Protein AF-A0ABD0QI14-F1 (afdb_monomer_lite)

InterPro domains:
  IPR013785 Aldolase-type TIM barrel [G3DSA:3.20.20.70] (1-61)
  IPR018155 Hyaluronidase [PF01630] (1-54)

Structure (mmCIF, N/CA/C/O backbone):
data_AF-A0ABD0QI14-F1
#
_entry.id   AF-A0ABD0QI14-F1
#
loop_
_atom_site.group_PDB
_atom_site.id
_atom_site.type_symbol
_atom_site.label_atom_id
_atom_site.label_alt_id
_atom_site.label_comp_id
_atom_site.label_asym_id
_atom_site.label_entity_id
_atom_site.label_seq_id
_atom_site.pdbx_PDB_ins_code
_atom_site.Cartn_x
_atom_site.Cartn_y
_atom_site.Cartn_z
_atom_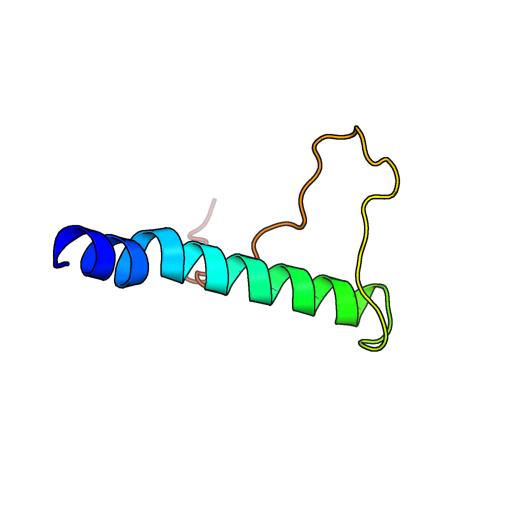site.occupancy
_atom_site.B_iso_or_equiv
_atom_site.auth_seq_id
_atom_site.auth_comp_id
_atom_site.auth_asym_id
_atom_site.auth_atom_id
_atom_site.pdbx_PDB_model_num
ATOM 1 N N . CYS A 1 1 ? -17.152 5.024 17.655 1.00 93.12 1 CYS A N 1
ATOM 2 C CA . CYS A 1 1 ? -15.698 5.288 17.750 1.00 93.12 1 CYS A CA 1
ATOM 3 C C . CYS A 1 1 ? -14.892 4.070 18.186 1.00 93.12 1 CYS A C 1
ATOM 5 O O . CYS A 1 1 ? -13.945 3.758 17.486 1.00 93.12 1 CYS A O 1
ATOM 7 N N . THR A 1 2 ? -15.249 3.367 19.270 1.00 98.06 2 THR A N 1
ATOM 8 C CA . THR A 1 2 ? -14.494 2.184 19.740 1.00 98.06 2 THR A CA 1
ATOM 9 C C . THR A 1 2 ? -14.340 1.106 18.668 1.00 98.06 2 THR A C 1
ATOM 11 O O . THR A 1 2 ? -13.214 0.808 18.309 1.00 98.06 2 THR A O 1
ATOM 14 N N . LEU A 1 3 ? -15.436 0.664 18.037 1.00 97.88 3 LEU A N 1
ATOM 15 C CA . LEU A 1 3 ? -15.373 -0.323 16.945 1.00 97.88 3 LEU A CA 1
ATOM 16 C C . LEU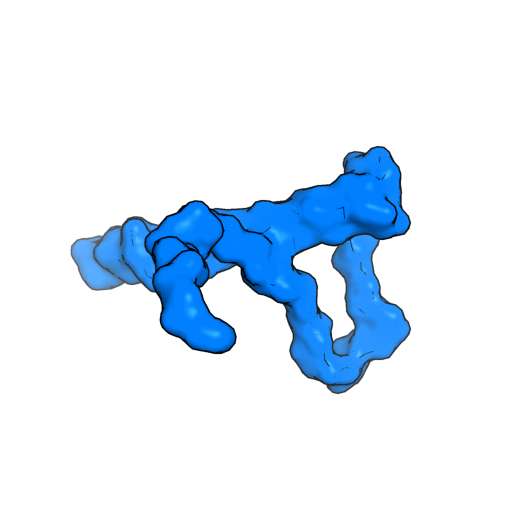 A 1 3 ? -14.438 0.092 15.799 1.00 97.88 3 LEU A C 1
ATOM 18 O O . LEU A 1 3 ? -13.672 -0.716 15.292 1.00 97.88 3 LEU A O 1
ATOM 22 N N . LEU A 1 4 ? -14.485 1.368 15.403 1.00 97.88 4 LEU A N 1
ATOM 23 C CA . LEU A 1 4 ? -13.620 1.889 14.347 1.00 97.88 4 LEU A CA 1
ATOM 24 C C . LEU A 1 4 ? -12.152 1.914 14.785 1.00 97.88 4 LEU A C 1
ATOM 26 O O . LEU A 1 4 ? -11.285 1.533 14.011 1.00 97.88 4 LEU A O 1
ATOM 30 N N . ARG A 1 5 ? -11.874 2.357 16.015 1.00 98.31 5 ARG A N 1
ATOM 31 C CA . ARG A 1 5 ? -10.520 2.353 16.574 1.00 98.31 5 ARG A CA 1
ATOM 32 C C . ARG A 1 5 ? -9.966 0.935 16.620 1.00 98.31 5 ARG A C 1
ATOM 34 O O . ARG A 1 5 ? -8.859 0.729 16.152 1.00 98.31 5 ARG A O 1
ATOM 41 N N . ASP A 1 6 ? -10.742 -0.022 17.113 1.00 98.25 6 ASP A N 1
ATOM 42 C CA . ASP A 1 6 ? -10.297 -1.407 17.248 1.00 98.25 6 ASP A CA 1
ATOM 43 C C . ASP A 1 6 ? -10.036 -2.025 15.868 1.00 98.25 6 ASP A C 1
ATOM 45 O O . ASP A 1 6 ? -9.020 -2.687 15.671 1.00 98.25 6 ASP A O 1
ATOM 49 N N . TYR A 1 7 ? -10.881 -1.726 14.875 1.00 97.81 7 TYR A N 1
ATOM 50 C CA . TYR A 1 7 ? -10.660 -2.136 13.487 1.00 97.81 7 TYR A CA 1
ATOM 51 C C . TYR A 1 7 ? -9.404 -1.504 12.864 1.00 97.81 7 TYR A C 1
ATOM 53 O O . TYR A 1 7 ? -8.625 -2.200 12.214 1.00 97.81 7 TYR A O 1
ATOM 61 N N . ILE A 1 8 ? -9.176 -0.202 13.080 1.00 98.12 8 ILE A N 1
ATOM 62 C CA . ILE A 1 8 ? -7.975 0.508 12.607 1.00 98.12 8 ILE A CA 1
ATOM 63 C C . ILE A 1 8 ? -6.715 -0.044 13.273 1.00 98.12 8 ILE A C 1
ATOM 65 O O . ILE A 1 8 ? -5.706 -0.221 12.602 1.00 98.12 8 ILE A O 1
ATOM 69 N N . SER A 1 9 ? -6.758 -0.308 14.577 1.00 96.56 9 SER A N 1
ATOM 70 C CA . SER A 1 9 ? -5.601 -0.766 15.349 1.00 96.56 9 SER A CA 1
ATOM 71 C C . SER A 1 9 ? -5.291 -2.254 15.181 1.00 96.56 9 SER A C 1
ATOM 73 O O . SER A 1 9 ? -4.224 -2.674 15.610 1.00 96.56 9 SER A O 1
ATOM 75 N N . SER A 1 10 ? -6.193 -3.034 14.581 1.00 95.19 10 SER A N 1
ATOM 76 C CA . SER A 1 10 ? -5.987 -4.455 14.286 1.00 95.19 10 SER A CA 1
ATOM 77 C C . SER A 1 10 ? -5.991 -4.688 12.775 1.00 95.19 10 SER A C 1
ATOM 79 O O . SER A 1 10 ? -5.055 -4.293 12.083 1.00 95.19 10 SER A O 1
ATOM 81 N N . MET A 1 11 ? -7.075 -5.254 12.247 1.00 95.94 11 MET A N 1
ATOM 82 C CA . MET A 1 11 ? -7.182 -5.757 10.883 1.00 95.94 11 MET A CA 1
ATOM 83 C C . MET A 1 11 ? -6.734 -4.745 9.825 1.00 95.94 11 MET A C 1
ATOM 85 O O . MET A 1 11 ? -5.931 -5.070 8.953 1.00 95.94 11 MET A O 1
ATOM 89 N N . LEU A 1 12 ? -7.245 -3.512 9.887 1.00 96.62 12 LEU A N 1
ATOM 90 C CA . LEU A 1 12 ? -6.941 -2.520 8.861 1.00 96.62 12 LEU A CA 1
ATOM 91 C C . LEU A 1 12 ? -5.507 -1.993 8.989 1.00 96.62 12 LEU A C 1
ATOM 93 O O . LEU A 1 12 ? -4.840 -1.796 7.975 1.00 96.62 12 LEU A O 1
ATOM 97 N N . GLY A 1 13 ? -5.027 -1.765 10.212 1.00 96.44 13 GLY A N 1
ATOM 98 C CA . GLY A 1 13 ? -3.678 -1.261 10.468 1.00 96.44 13 GLY A CA 1
ATOM 99 C C . GLY A 1 13 ? -2.596 -2.259 10.067 1.00 96.44 13 GLY A C 1
ATOM 100 O O . GLY A 1 13 ? -1.635 -1.885 9.390 1.00 96.44 13 GLY A O 1
ATOM 101 N N . GLU A 1 14 ? -2.782 -3.532 10.415 1.00 95.81 14 GLU A N 1
ATOM 102 C CA . GLU A 1 14 ? -1.886 -4.626 10.027 1.00 95.81 14 GLU A CA 1
ATOM 103 C C . GLU A 1 14 ? -1.858 -4.796 8.505 1.00 95.81 14 GLU A C 1
ATOM 105 O O . GLU A 1 14 ? -0.784 -4.809 7.899 1.00 95.81 14 GLU A O 1
ATOM 110 N N . TYR A 1 15 ? -3.030 -4.805 7.862 1.00 95.31 15 TYR A N 1
ATOM 111 C CA . TYR A 1 15 ? -3.135 -4.877 6.406 1.00 95.31 15 TYR A CA 1
ATOM 112 C C . TYR A 1 15 ? -2.421 -3.710 5.708 1.00 95.31 15 TYR A C 1
ATOM 114 O O . TYR A 1 15 ? -1.649 -3.927 4.771 1.00 95.31 15 TYR A O 1
ATOM 122 N N . ILE A 1 16 ? -2.648 -2.469 6.156 1.00 96.50 16 ILE A N 1
ATOM 123 C CA . ILE A 1 16 ? -2.010 -1.284 5.563 1.00 96.50 16 ILE A CA 1
ATOM 124 C C . ILE A 1 16 ? -0.491 -1.353 5.730 1.00 96.50 16 ILE A C 1
ATOM 126 O O . ILE A 1 16 ? 0.230 -1.050 4.779 1.00 96.50 16 ILE A O 1
ATOM 130 N N . THR A 1 17 ? -0.002 -1.782 6.894 1.00 96.38 17 THR A N 1
ATOM 131 C CA . THR A 1 17 ? 1.436 -1.930 7.158 1.00 96.38 17 THR A CA 1
ATOM 132 C C . THR A 1 17 ? 2.074 -2.946 6.206 1.00 96.38 17 THR A C 1
ATOM 134 O O . THR A 1 17 ? 3.053 -2.629 5.525 1.00 96.38 17 THR A O 1
ATOM 137 N N . ALA A 1 18 ? 1.483 -4.137 6.083 1.00 96.25 18 ALA A N 1
ATOM 138 C CA . ALA A 1 18 ? 1.984 -5.191 5.202 1.00 96.25 18 ALA A CA 1
ATOM 139 C C . ALA A 1 18 ? 1.916 -4.792 3.713 1.00 96.25 18 ALA A C 1
ATOM 141 O O . ALA A 1 18 ? 2.832 -5.071 2.930 1.00 96.25 18 ALA A O 1
ATOM 142 N N . LEU A 1 19 ? 0.862 -4.068 3.319 1.00 96.00 19 LEU A N 1
ATOM 143 C CA . LEU A 1 19 ? 0.708 -3.528 1.968 1.00 96.00 19 LEU A CA 1
ATOM 144 C C . LEU A 1 19 ? 1.781 -2.480 1.658 1.00 96.00 19 LEU A C 1
ATOM 146 O O . LEU A 1 19 ? 2.400 -2.529 0.595 1.00 96.00 19 LEU A O 1
ATOM 150 N N . GLN A 1 20 ? 2.027 -1.542 2.576 1.00 96.81 20 GLN A N 1
ATOM 151 C CA . GLN A 1 20 ? 3.071 -0.530 2.415 1.00 96.81 20 GLN A CA 1
ATOM 152 C C . GLN A 1 20 ? 4.447 -1.179 2.254 1.00 96.81 20 GLN A C 1
ATOM 154 O O . GLN A 1 20 ? 5.197 -0.800 1.353 1.00 96.81 20 GLN A O 1
ATOM 159 N N . ALA A 1 21 ? 4.756 -2.195 3.062 1.00 96.56 21 ALA A N 1
ATOM 160 C CA . ALA A 1 21 ? 6.004 -2.939 2.958 1.00 96.56 21 ALA A CA 1
ATOM 161 C C . ALA A 1 21 ? 6.151 -3.637 1.590 1.00 96.56 21 ALA A C 1
ATOM 163 O O . ALA A 1 21 ? 7.195 -3.504 0.944 1.00 96.56 21 ALA A O 1
ATOM 164 N N . GLY A 1 22 ? 5.094 -4.290 1.094 1.00 96.06 22 GLY A N 1
ATOM 165 C CA . GLY A 1 22 ? 5.073 -4.906 -0.239 1.00 96.06 22 GLY A CA 1
ATOM 166 C C . GLY A 1 22 ? 5.265 -3.895 -1.374 1.00 96.06 22 GLY A C 1
ATOM 167 O O . GLY A 1 22 ? 6.093 -4.097 -2.268 1.00 96.06 22 GLY A O 1
ATOM 168 N N . VAL A 1 23 ? 4.564 -2.757 -1.324 1.00 96.75 23 VAL A N 1
ATOM 169 C CA . VAL A 1 23 ? 4.692 -1.675 -2.319 1.00 96.75 23 VAL A CA 1
ATOM 170 C C . VAL A 1 23 ? 6.108 -1.095 -2.324 1.00 96.75 23 VAL A C 1
ATOM 172 O O . VAL A 1 23 ? 6.692 -0.905 -3.395 1.00 96.75 23 VAL A O 1
ATOM 175 N N . MET A 1 24 ? 6.686 -0.856 -1.145 1.00 97.38 24 MET A N 1
ATOM 176 C CA . MET A 1 24 ? 8.057 -0.359 -1.004 1.00 97.38 24 MET A CA 1
ATOM 177 C C . MET A 1 24 ? 9.083 -1.366 -1.527 1.00 97.38 24 MET A C 1
ATOM 179 O O . MET A 1 24 ? 10.028 -0.976 -2.213 1.00 97.38 24 MET A O 1
ATOM 183 N N . ASN A 1 25 ? 8.899 -2.657 -1.243 1.00 96.62 25 ASN A N 1
ATOM 184 C CA . ASN A 1 25 ? 9.751 -3.719 -1.774 1.00 96.62 25 ASN A CA 1
ATOM 185 C C . ASN A 1 25 ? 9.705 -3.746 -3.308 1.00 96.62 25 ASN A C 1
ATOM 187 O O . ASN A 1 25 ? 10.753 -3.772 -3.955 1.00 96.62 25 ASN A O 1
ATOM 191 N N . CYS A 1 26 ? 8.507 -3.642 -3.887 1.00 96.88 26 CYS A N 1
ATOM 192 C CA . CYS A 1 26 ? 8.338 -3.602 -5.333 1.00 96.88 26 CYS A CA 1
ATOM 193 C C . CYS A 1 26 ? 9.033 -2.384 -5.956 1.00 96.88 26 CYS A C 1
ATOM 195 O O . CYS A 1 26 ? 9.805 -2.538 -6.899 1.00 96.88 26 CYS A O 1
ATOM 197 N N . SER A 1 27 ? 8.830 -1.187 -5.394 1.00 97.94 27 SER A N 1
ATOM 198 C CA . SER A 1 27 ? 9.488 0.039 -5.862 1.00 97.94 27 SER A CA 1
ATOM 199 C C . SER A 1 27 ? 11.015 -0.085 -5.833 1.00 97.94 27 SER A C 1
ATOM 201 O O . SER A 1 27 ? 11.679 0.207 -6.828 1.00 97.94 27 SER A O 1
ATOM 203 N N . LYS A 1 28 ? 11.581 -0.602 -4.732 1.00 97.69 28 LYS A N 1
ATOM 204 C CA . LYS A 1 28 ? 13.028 -0.831 -4.601 1.00 97.69 28 LYS A CA 1
ATOM 205 C C . LYS A 1 28 ? 13.558 -1.813 -5.645 1.00 97.69 28 LYS A C 1
ATOM 207 O O . LYS A 1 28 ? 14.579 -1.538 -6.261 1.00 97.69 28 LYS A O 1
ATOM 212 N N . ARG A 1 29 ? 12.878 -2.947 -5.846 1.00 96.62 29 ARG A N 1
ATOM 213 C CA . ARG A 1 29 ? 13.360 -4.035 -6.715 1.00 96.62 29 ARG A CA 1
ATOM 214 C C . ARG A 1 29 ? 13.129 -3.790 -8.204 1.00 96.62 29 ARG A C 1
ATOM 216 O O . ARG A 1 29 ? 13.942 -4.221 -9.010 1.00 96.62 29 ARG A O 1
ATOM 223 N N . MET A 1 30 ? 12.021 -3.148 -8.566 1.00 97.12 30 MET A N 1
ATOM 224 C CA . MET A 1 30 ? 11.572 -3.037 -9.961 1.00 97.12 30 MET A CA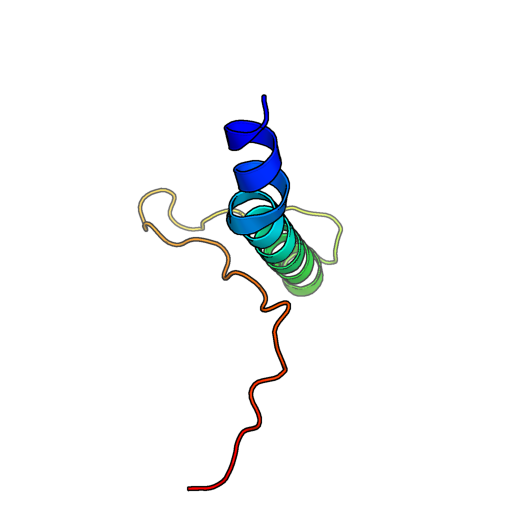 1
ATOM 225 C C . MET A 1 30 ? 11.713 -1.627 -10.533 1.00 97.12 30 MET A C 1
ATOM 227 O O . MET A 1 30 ? 11.671 -1.460 -11.749 1.00 97.12 30 MET A O 1
ATOM 231 N N . CYS A 1 31 ? 11.842 -0.609 -9.679 1.00 97.81 31 CYS A N 1
ATOM 232 C CA . CYS A 1 31 ? 11.837 0.796 -10.089 1.00 97.81 31 CYS A CA 1
ATOM 233 C C . CYS A 1 31 ? 12.990 1.606 -9.475 1.00 97.81 31 CYS A C 1
ATOM 235 O O . CYS A 1 31 ? 12.897 2.828 -9.439 1.00 97.81 31 CYS A O 1
ATOM 237 N N . ASN A 1 32 ? 14.033 0.954 -8.945 1.00 97.69 32 ASN A N 1
ATOM 238 C CA . ASN A 1 32 ? 15.175 1.602 -8.279 1.00 97.69 32 ASN A CA 1
ATOM 239 C C . ASN A 1 32 ? 14.781 2.598 -7.170 1.00 97.69 32 ASN A C 1
ATOM 241 O O . ASN A 1 32 ? 15.498 3.555 -6.916 1.00 97.69 32 ASN A O 1
ATOM 245 N N . ALA A 1 33 ? 13.636 2.384 -6.513 1.00 97.38 33 ALA A N 1
ATOM 246 C CA . ALA A 1 33 ? 13.039 3.308 -5.541 1.00 97.38 33 ALA A CA 1
ATOM 247 C C . ALA A 1 33 ? 12.629 4.696 -6.092 1.00 97.38 33 ALA A C 1
ATOM 249 O O . ALA A 1 33 ? 12.274 5.579 -5.316 1.00 97.38 33 ALA A O 1
ATOM 250 N N . GLU A 1 34 ? 12.596 4.875 -7.414 1.00 98.25 34 GLU A N 1
ATOM 251 C CA . GLU A 1 34 ? 12.244 6.135 -8.095 1.00 98.25 34 GLU A CA 1
ATOM 252 C C . GLU A 1 34 ? 10.895 6.059 -8.830 1.00 98.25 34 GLU A C 1
ATOM 254 O O . GLU A 1 34 ? 10.490 6.977 -9.540 1.00 98.25 34 GLU A O 1
ATOM 259 N N . GLY A 1 35 ? 10.163 4.957 -8.661 1.00 97.25 35 GLY A N 1
ATOM 260 C CA . GLY A 1 35 ? 8.897 4.727 -9.345 1.00 97.25 35 GLY A CA 1
ATOM 261 C C . GLY A 1 35 ? 7.919 3.876 -8.551 1.00 97.25 35 GLY A C 1
ATOM 262 O O . GLY A 1 35 ? 8.219 3.358 -7.471 1.00 97.25 35 GLY A O 1
ATOM 263 N N . ARG A 1 36 ? 6.713 3.735 -9.102 1.00 97.25 36 ARG A N 1
ATOM 264 C CA . ARG A 1 36 ? 5.644 2.909 -8.539 1.00 97.25 36 ARG A CA 1
ATOM 265 C C . ARG A 1 36 ? 5.410 1.706 -9.430 1.00 97.25 36 ARG A C 1
ATOM 267 O O . ARG A 1 36 ? 5.293 1.840 -10.645 1.00 97.25 36 ARG A O 1
ATOM 274 N N . CYS A 1 37 ? 5.266 0.546 -8.806 1.00 96.31 37 CYS A N 1
ATOM 275 C CA . CYS A 1 37 ? 4.799 -0.629 -9.512 1.00 96.31 37 CYS A CA 1
ATOM 276 C C . CYS A 1 37 ? 3.331 -0.468 -9.907 1.00 96.31 37 CYS A C 1
ATOM 278 O O . CYS A 1 37 ? 2.498 -0.060 -9.097 1.00 96.31 37 CYS A O 1
ATOM 280 N N . ALA A 1 38 ? 3.025 -0.845 -11.141 1.00 95.44 38 ALA A N 1
ATOM 281 C CA . ALA A 1 38 ? 1.674 -0.963 -11.659 1.00 95.44 38 ALA A CA 1
ATOM 282 C C . ALA A 1 38 ? 1.480 -2.368 -12.237 1.00 95.44 38 ALA A C 1
ATOM 284 O O . ALA A 1 38 ? 2.446 -3.055 -12.586 1.00 95.44 38 ALA A O 1
ATOM 285 N N . ARG A 1 39 ? 0.224 -2.810 -12.332 1.00 95.19 39 ARG A N 1
ATOM 286 C CA . ARG A 1 39 ? -0.092 -4.074 -13.002 1.00 95.19 39 ARG A CA 1
ATOM 287 C C . ARG A 1 39 ? 0.301 -3.981 -14.472 1.00 95.19 39 ARG A C 1
ATOM 289 O O . ARG A 1 39 ? 0.009 -2.981 -15.119 1.00 95.19 39 ARG A O 1
ATOM 296 N N . ARG A 1 40 ? 0.912 -5.044 -14.998 1.00 94.31 40 ARG A N 1
ATOM 297 C CA . ARG A 1 40 ? 1.177 -5.165 -16.441 1.00 94.31 40 ARG A CA 1
ATOM 298 C C . ARG A 1 40 ? -0.121 -5.333 -17.229 1.00 94.31 40 ARG A C 1
ATOM 300 O O . ARG A 1 40 ? -0.3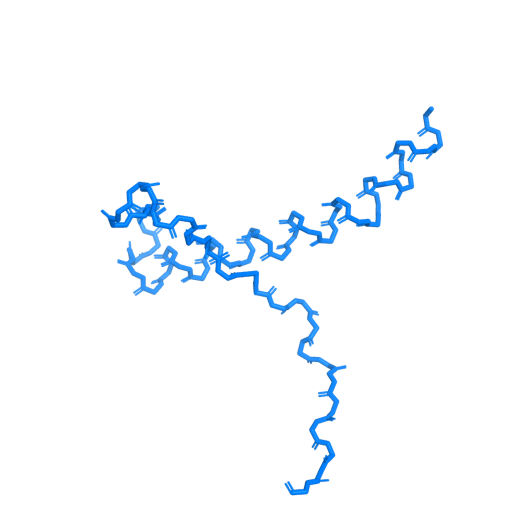09 -4.661 -18.231 1.00 94.31 40 ARG A O 1
ATOM 307 N N . ASP A 1 41 ? -1.013 -6.189 -16.734 1.00 96.50 41 ASP A N 1
ATOM 308 C CA . ASP A 1 41 ? -2.396 -6.300 -17.196 1.00 96.50 41 ASP A CA 1
ATOM 309 C C . ASP A 1 41 ? -3.342 -5.754 -16.108 1.00 96.50 41 ASP A C 1
ATOM 311 O O . ASP A 1 41 ? -3.449 -6.369 -15.034 1.00 96.50 41 ASP A O 1
ATOM 315 N N . PRO A 1 42 ? -4.032 -4.624 -16.354 1.00 93.81 42 PRO A N 1
ATOM 316 C CA . PRO A 1 42 ? -5.000 -4.050 -15.422 1.00 93.81 42 PRO A CA 1
ATOM 317 C C . PRO A 1 42 ? -6.103 -5.025 -14.973 1.00 93.81 42 PRO A C 1
ATOM 319 O O . PRO A 1 42 ? -6.583 -4.906 -13.843 1.00 93.81 42 PRO A O 1
ATOM 322 N N . HIS A 1 43 ? -6.463 -6.015 -15.798 1.00 96.12 43 HIS A N 1
ATOM 323 C CA . HIS A 1 43 ? -7.582 -6.934 -15.553 1.00 96.12 43 HIS A CA 1
ATOM 324 C C . HIS A 1 43 ? -7.197 -8.235 -14.829 1.00 96.12 43 HIS A C 1
ATOM 326 O O . HIS A 1 43 ? -8.077 -8.945 -14.351 1.00 96.12 43 HIS A O 1
ATOM 332 N N . SER A 1 44 ? -5.904 -8.515 -14.652 1.00 94.62 44 SER A N 1
ATOM 333 C CA . SER A 1 44 ? -5.374 -9.788 -14.121 1.00 94.62 44 SER A CA 1
ATOM 334 C C . SER A 1 44 ? -5.756 -10.161 -12.677 1.00 94.62 44 SER A C 1
ATOM 336 O O . SER A 1 44 ? -5.349 -11.211 -12.187 1.00 94.62 44 SER A O 1
ATOM 338 N N . GLY A 1 45 ? -6.454 -9.303 -11.928 1.00 92.88 45 GLY A N 1
ATOM 339 C CA . GLY A 1 45 ? -6.727 -9.518 -10.497 1.00 92.88 45 GLY A CA 1
ATOM 340 C C . GLY A 1 45 ? -5.492 -9.433 -9.578 1.00 92.88 45 GLY A C 1
ATOM 341 O O . GLY A 1 45 ? -5.653 -9.194 -8.383 1.00 92.88 45 GLY A O 1
ATOM 342 N N . TYR A 1 46 ? -4.272 -9.503 -10.121 1.00 92.56 46 TYR A N 1
ATOM 343 C CA . TYR A 1 46 ? -3.017 -9.635 -9.379 1.00 92.56 46 TYR A CA 1
ATOM 344 C C . TYR A 1 46 ? -2.665 -8.420 -8.508 1.00 92.56 46 TYR A C 1
ATOM 346 O O . TYR A 1 46 ? -2.494 -7.304 -9.000 1.00 92.56 46 TYR A O 1
ATOM 354 N N . MET A 1 47 ? -2.503 -8.618 -7.202 1.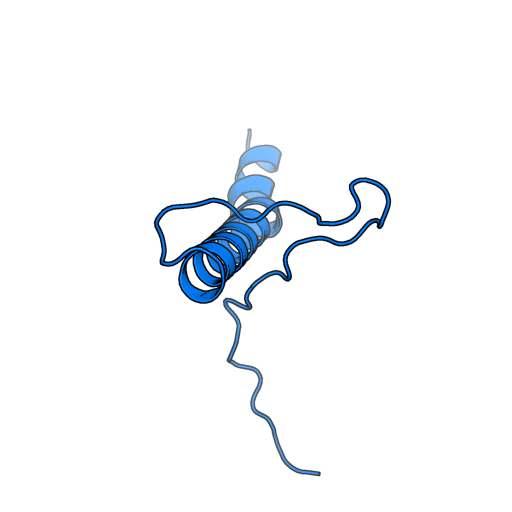00 91.50 47 MET A N 1
ATOM 355 C CA . MET A 1 47 ? -2.088 -7.568 -6.264 1.00 91.50 47 MET A CA 1
ATOM 356 C C . MET A 1 47 ? -0.606 -7.695 -5.909 1.00 91.50 47 MET A C 1
ATOM 358 O O . MET A 1 47 ? -0.020 -8.766 -6.029 1.00 91.50 47 MET A O 1
ATOM 362 N N . ILE A 1 48 ? 0.005 -6.590 -5.470 1.00 93.06 48 ILE A N 1
ATOM 363 C CA . ILE A 1 48 ? 1.347 -6.643 -4.884 1.00 93.06 48 ILE A CA 1
ATOM 364 C C . ILE A 1 48 ? 1.262 -7.548 -3.646 1.00 93.06 48 ILE A C 1
ATOM 366 O O . ILE A 1 48 ? 0.396 -7.291 -2.806 1.00 93.06 48 ILE A O 1
ATOM 370 N N . PRO A 1 49 ? 2.107 -8.592 -3.533 1.00 91.38 49 PRO A N 1
ATOM 371 C CA . PRO A 1 49 ? 2.100 -9.461 -2.367 1.00 91.38 49 PRO A CA 1
ATOM 372 C C . PRO A 1 49 ? 2.292 -8.637 -1.098 1.00 91.38 49 PRO A C 1
ATOM 374 O O . PRO A 1 49 ? 3.159 -7.757 -1.053 1.00 91.38 49 PRO A O 1
ATOM 377 N N . LEU A 1 50 ? 1.477 -8.915 -0.082 1.00 91.38 50 LEU A N 1
ATOM 378 C CA . LEU A 1 50 ? 1.710 -8.365 1.245 1.00 91.38 50 LEU A CA 1
ATOM 379 C C . LEU A 1 50 ? 3.071 -8.879 1.709 1.00 91.38 50 LEU A C 1
ATOM 381 O O . LEU A 1 50 ? 3.371 -10.064 1.566 1.00 91.38 50 LEU A O 1
ATOM 385 N N . HIS A 1 51 ? 3.923 -7.973 2.173 1.00 81.12 51 HIS A N 1
ATOM 386 C CA . HIS A 1 51 ? 5.186 -8.392 2.751 1.00 81.12 51 HIS A CA 1
ATOM 387 C C . HIS A 1 51 ? 4.915 -8.711 4.211 1.00 81.12 51 HIS A C 1
ATOM 389 O O . HIS A 1 51 ? 4.431 -7.841 4.940 1.00 81.12 51 HIS A O 1
ATOM 395 N N . ASP A 1 52 ? 5.171 -9.957 4.603 1.00 67.69 52 ASP A N 1
ATOM 396 C CA . ASP A 1 52 ? 4.939 -10.399 5.967 1.00 67.69 52 ASP A CA 1
ATOM 397 C C . ASP A 1 52 ? 5.713 -9.501 6.935 1.00 67.69 52 ASP A C 1
ATOM 399 O O . ASP A 1 52 ? 6.939 -9.435 6.918 1.00 67.69 52 ASP A O 1
ATOM 403 N N . THR A 1 53 ? 4.994 -8.848 7.846 1.00 53.44 53 THR A N 1
ATOM 404 C CA . THR A 1 53 ? 5.564 -8.406 9.127 1.00 53.44 53 THR A CA 1
ATOM 405 C C . THR A 1 53 ? 5.754 -9.578 10.095 1.00 53.44 53 THR A C 1
ATOM 407 O O . THR A 1 53 ? 6.113 -9.372 11.250 1.00 53.44 53 THR A O 1
ATOM 410 N N . GLN A 1 54 ? 5.529 -10.810 9.629 1.00 48.41 54 GLN A N 1
ATOM 411 C CA . GLN A 1 54 ? 5.594 -12.033 10.411 1.00 48.41 54 GLN A CA 1
ATOM 412 C C . GLN A 1 54 ? 6.461 -13.095 9.720 1.00 48.41 54 GLN A C 1
ATOM 414 O O . GLN A 1 54 ? 6.065 -14.243 9.554 1.00 48.41 54 GLN A O 1
ATOM 419 N N . GLU A 1 55 ? 7.708 -12.738 9.408 1.00 49.59 55 GLU A N 1
ATOM 420 C CA . GLU A 1 55 ? 8.811 -13.708 9.367 1.00 49.59 55 GLU A CA 1
ATOM 421 C C . GLU A 1 55 ? 9.163 -14.111 10.816 1.00 49.59 55 GLU A C 1
ATOM 423 O O . GLU A 1 55 ? 10.219 -13.806 11.358 1.00 49.59 55 GLU A O 1
ATOM 428 N N . ALA A 1 56 ? 8.191 -14.716 11.498 1.00 44.31 56 ALA A N 1
ATOM 429 C CA . ALA A 1 56 ? 8.323 -15.343 12.807 1.00 44.31 56 ALA A CA 1
ATOM 430 C C . ALA A 1 56 ? 7.280 -16.463 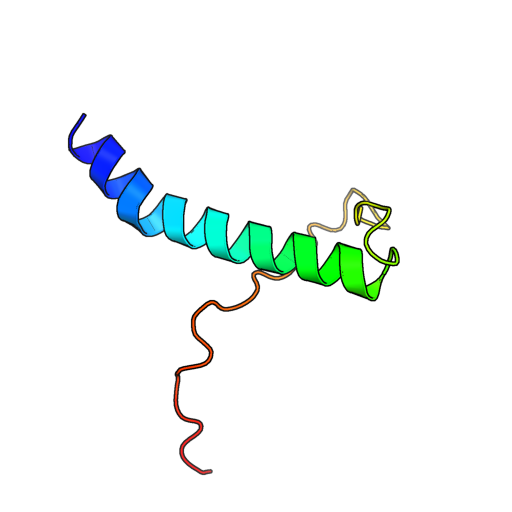12.929 1.00 44.31 56 ALA A C 1
ATOM 432 O O . ALA A 1 56 ? 6.514 -16.537 13.888 1.00 44.31 56 ALA A O 1
ATOM 433 N N . LEU A 1 57 ? 7.225 -17.336 11.927 1.00 42.62 57 LEU A N 1
ATOM 434 C CA . LEU A 1 57 ? 6.810 -18.714 12.147 1.00 42.62 57 LEU A CA 1
ATOM 435 C C . LEU A 1 57 ? 8.068 -19.564 11.957 1.00 42.62 57 LEU A C 1
ATOM 437 O O . LEU A 1 57 ? 8.664 -19.510 10.880 1.00 42.62 57 LEU A O 1
ATOM 441 N N . PRO A 1 58 ? 8.539 -20.268 13.002 1.00 42.19 58 PRO A N 1
ATOM 442 C CA . PRO A 1 58 ? 9.725 -21.090 12.888 1.00 42.19 58 PRO A CA 1
ATOM 443 C C . PRO A 1 58 ? 9.428 -22.186 11.872 1.00 42.19 58 PRO A C 1
ATOM 445 O O . PRO A 1 58 ? 8.470 -22.944 12.021 1.00 42.19 58 PRO A O 1
ATOM 448 N N . LEU A 1 59 ? 10.261 -22.263 10.841 1.00 43.16 59 LEU A N 1
ATOM 449 C CA . LEU A 1 59 ? 10.363 -23.450 10.014 1.00 43.16 59 LEU A CA 1
ATOM 450 C C . LEU A 1 59 ? 10.982 -24.543 10.897 1.00 43.16 59 LEU A C 1
ATOM 452 O O . LEU A 1 59 ? 12.198 -24.702 10.949 1.00 43.16 59 LEU A O 1
ATOM 456 N N . SER A 1 60 ? 10.147 -25.224 11.680 1.00 48.81 60 SER A N 1
ATOM 457 C CA . SER A 1 60 ? 10.498 -26.518 12.248 1.00 48.81 60 SER A CA 1
ATOM 458 C C . SER A 1 60 ? 10.402 -27.559 11.138 1.00 48.81 60 SER A C 1
ATOM 460 O O . SER A 1 60 ? 9.345 -27.678 10.519 1.00 48.81 60 SER A O 1
ATOM 462 N N . ASP A 1 61 ? 11.527 -28.239 10.921 1.00 46.88 61 ASP A N 1
ATOM 463 C CA . ASP A 1 61 ? 11.751 -29.507 10.219 1.00 46.88 61 ASP A CA 1
ATOM 464 C C . ASP A 1 61 ? 10.519 -30.227 9.644 1.00 46.88 61 ASP A C 1
ATOM 466 O O . ASP A 1 61 ? 9.605 -30.567 10.398 1.00 46.88 61 ASP A O 1
ATOM 470 N N . MET A 1 62 ? 10.582 -30.551 8.341 1.00 39.88 62 MET A N 1
ATOM 471 C CA . MET A 1 62 ? 10.345 -31.884 7.738 1.00 39.88 62 MET A CA 1
ATOM 472 C C . MET A 1 62 ? 10.790 -31.898 6.272 1.00 39.88 62 MET A C 1
ATOM 474 O O . MET A 1 62 ? 10.293 -31.056 5.492 1.00 39.88 62 MET A O 1
#

Sequence (62 aa):
CTLLRDYISSMLGEYITALQAGVMNCSKRMCNAEGRCARRDPHSGYMIPLHDTQEALPLSDM

Foldseek 3Di:
DVVVVVCCVPVVVQQVQQLVVLQQVCCVPPVVVPDGDDDPDPPPPDDRDRHDPPPPDDPDDD

Radius of gyration: 15.4 Å; chains: 1; bounding box: 31×38×37 Å

Organism: Cirrhinus mrigala (NCBI:txid683832)

pLDDT: mean 87.28, std 18.71, range [39.88, 98.31]

Secondary structure (DSSP, 8-state):
-HHHHHHIIIIIHHHHHHHHHHHHHHHHHHSTTSS----SSTTS-PPPPPPPS---S-----